Protein AF-A0A9D1E605-F1 (afdb_monomer)

Structure (mmCIF, N/CA/C/O backbone):
data_AF-A0A9D1E605-F1
#
_entry.id   AF-A0A9D1E605-F1
#
loop_
_atom_site.group_PDB
_atom_site.id
_atom_site.type_symbol
_atom_site.label_atom_id
_atom_site.label_alt_id
_atom_site.label_comp_id
_atom_site.label_asym_id
_atom_site.label_entity_id
_atom_site.label_seq_id
_atom_site.pdbx_PDB_ins_code
_atom_site.Cartn_x
_atom_site.Cartn_y
_atom_site.Cartn_z
_atom_site.occupancy
_atom_site.B_iso_or_equiv
_atom_site.auth_seq_id
_atom_site.auth_comp_id
_atom_site.auth_asym_id
_atom_site.auth_atom_id
_atom_site.pdbx_PDB_model_num
ATOM 1 N N . MET A 1 1 ? -16.817 10.705 -12.982 1.00 41.97 1 MET A N 1
ATOM 2 C CA . MET A 1 1 ? -16.637 11.458 -14.249 1.00 41.97 1 MET A CA 1
ATOM 3 C C . MET A 1 1 ? -15.348 12.288 -14.365 1.00 41.97 1 MET A C 1
ATOM 5 O O . MET A 1 1 ? -14.507 11.923 -15.176 1.00 41.97 1 MET A O 1
ATOM 9 N N . LYS A 1 2 ? -15.114 13.381 -13.608 1.00 39.97 2 LYS A N 1
ATOM 10 C CA . LYS A 1 2 ? -13.912 14.242 -13.820 1.00 39.97 2 LYS A CA 1
ATOM 11 C C . LYS A 1 2 ? -12.572 13.536 -13.511 1.00 39.97 2 LYS A C 1
ATOM 13 O O . LYS A 1 2 ? -11.558 13.843 -14.136 1.00 39.97 2 LYS A O 1
ATOM 18 N N . ASN A 1 3 ? -12.578 12.564 -12.595 1.00 47.81 3 ASN A N 1
ATOM 19 C CA . ASN A 1 3 ? -11.393 11.784 -12.207 1.00 47.81 3 ASN A CA 1
ATOM 20 C C . ASN A 1 3 ? -11.127 10.561 -13.101 1.00 47.81 3 ASN A C 1
ATOM 22 O O . ASN A 1 3 ? -9.965 10.252 -13.354 1.00 47.81 3 ASN A O 1
ATOM 26 N N . GLU A 1 4 ? -12.160 9.933 -13.670 1.00 48.16 4 GLU A N 1
ATOM 27 C CA . GLU A 1 4 ? -11.994 8.849 -14.657 1.00 48.16 4 GLU A CA 1
ATOM 28 C C . GLU A 1 4 ? -11.287 9.353 -15.918 1.00 48.16 4 GLU A C 1
ATOM 30 O O . GLU A 1 4 ? -10.410 8.682 -16.458 1.00 48.16 4 GLU A O 1
ATOM 35 N N . TYR A 1 5 ? -11.585 10.589 -16.334 1.00 51.91 5 TYR A N 1
ATOM 36 C CA . TYR A 1 5 ? -10.918 11.226 -17.469 1.00 51.91 5 TYR A CA 1
ATOM 37 C C . TYR A 1 5 ? -9.420 11.474 -17.207 1.00 51.91 5 TYR A C 1
ATOM 39 O O . TYR A 1 5 ? -8.577 11.228 -18.072 1.00 51.91 5 TYR A O 1
ATOM 47 N N . LYS A 1 6 ? -9.064 11.901 -15.986 1.00 53.28 6 LYS A N 1
ATOM 48 C CA . LYS A 1 6 ? -7.664 12.106 -15.570 1.00 53.28 6 LYS A CA 1
ATOM 49 C C . LYS A 1 6 ? -6.896 10.789 -15.455 1.00 53.28 6 LYS A C 1
ATOM 51 O O . LYS A 1 6 ? -5.734 10.726 -15.852 1.00 53.28 6 LYS A O 1
ATOM 56 N N . PHE A 1 7 ? -7.540 9.735 -14.955 1.00 56.09 7 PHE A N 1
ATOM 57 C CA . PHE A 1 7 ? -6.946 8.400 -14.882 1.00 56.09 7 PHE A CA 1
ATOM 58 C C . PHE A 1 7 ? -6.755 7.788 -16.279 1.00 56.09 7 PHE A C 1
ATOM 60 O O . PHE A 1 7 ? -5.704 7.222 -16.573 1.00 56.09 7 PHE A O 1
ATOM 67 N N . GLY A 1 8 ? -7.711 7.997 -17.191 1.00 58.16 8 GLY A N 1
ATOM 68 C CA . GLY A 1 8 ? -7.584 7.610 -18.597 1.00 58.16 8 GLY A CA 1
ATOM 69 C C . GLY A 1 8 ? -6.425 8.313 -19.317 1.00 58.16 8 GLY A C 1
ATOM 70 O O . GLY A 1 8 ? -5.689 7.675 -20.073 1.00 58.16 8 GLY A O 1
ATOM 71 N N . GLN A 1 9 ? -6.201 9.605 -19.046 1.00 60.59 9 GLN A N 1
ATOM 72 C CA . GLN A 1 9 ? -5.017 10.321 -19.539 1.00 60.59 9 GLN A CA 1
ATOM 73 C C . GLN A 1 9 ? -3.713 9.787 -18.939 1.00 60.59 9 GLN A C 1
ATOM 75 O O . GLN A 1 9 ? -2.744 9.618 -19.677 1.00 60.59 9 GLN A O 1
ATOM 80 N N . PHE A 1 10 ? -3.688 9.471 -17.640 1.00 62.84 10 PHE A N 1
ATOM 81 C CA . PHE A 1 10 ? -2.527 8.845 -17.004 1.00 62.84 10 PHE A CA 1
ATOM 82 C C . PHE A 1 10 ? -2.172 7.520 -17.681 1.00 62.84 10 PHE A C 1
ATOM 84 O O . PHE A 1 10 ? -1.031 7.348 -18.092 1.00 62.84 10 PHE A O 1
ATOM 91 N N . ILE A 1 11 ? -3.146 6.633 -17.913 1.00 63.53 11 ILE A N 1
ATOM 92 C CA . ILE A 1 11 ? -2.909 5.356 -18.605 1.00 63.53 11 ILE A CA 1
ATOM 93 C C . ILE A 1 11 ? -2.332 5.581 -20.008 1.00 63.53 11 ILE A C 1
ATOM 95 O O . ILE A 1 11 ? -1.405 4.874 -20.403 1.00 63.53 11 ILE A O 1
ATOM 99 N N . LYS A 1 12 ? -2.835 6.569 -20.762 1.00 67.44 12 LYS A N 1
ATOM 100 C CA . LYS A 1 12 ? -2.297 6.902 -22.092 1.00 67.44 12 LYS A CA 1
ATOM 101 C C . LYS A 1 12 ? -0.848 7.388 -22.024 1.00 67.44 12 LYS A C 1
ATOM 103 O O . LYS A 1 12 ? -0.026 6.910 -22.800 1.00 67.44 12 LYS A O 1
ATOM 108 N N . ILE A 1 13 ? -0.525 8.286 -21.093 1.00 65.94 13 ILE A N 1
ATOM 109 C CA . ILE A 1 13 ? 0.836 8.818 -20.916 1.00 65.94 13 ILE A CA 1
ATOM 110 C C . ILE A 1 13 ? 1.782 7.719 -20.426 1.00 65.94 13 ILE A C 1
ATOM 112 O O . ILE A 1 13 ? 2.865 7.562 -20.977 1.00 65.94 13 ILE A O 1
ATOM 116 N N . SER A 1 14 ? 1.370 6.910 -19.449 1.00 64.00 14 SER A N 1
ATOM 117 C CA . SER A 1 14 ? 2.157 5.777 -18.957 1.00 64.00 14 SER A CA 1
ATOM 118 C C . SER A 1 14 ? 2.429 4.759 -20.058 1.00 64.00 14 SER A C 1
ATOM 120 O O . SER A 1 14 ? 3.559 4.303 -20.174 1.00 64.00 14 SER A O 1
ATOM 122 N N . ARG A 1 15 ? 1.439 4.441 -20.905 1.00 66.94 15 ARG A N 1
ATOM 123 C CA . ARG A 1 15 ? 1.634 3.564 -22.072 1.00 66.94 15 ARG A CA 1
ATOM 124 C C . ARG A 1 15 ? 2.584 4.174 -23.097 1.00 66.94 15 ARG A C 1
ATOM 126 O O . ARG A 1 15 ? 3.438 3.459 -23.602 1.00 66.94 15 ARG A O 1
ATOM 133 N N . ALA A 1 16 ? 2.459 5.470 -23.381 1.00 65.50 16 ALA A N 1
ATOM 134 C CA . ALA A 1 16 ? 3.353 6.166 -24.301 1.00 65.50 16 ALA A CA 1
ATOM 135 C C . ALA A 1 16 ? 4.800 6.162 -23.787 1.00 65.50 16 ALA A C 1
ATOM 137 O O . ALA A 1 16 ? 5.699 5.804 -24.533 1.00 65.50 16 ALA A O 1
ATOM 138 N N . VAL A 1 17 ? 5.022 6.464 -22.504 1.00 65.88 17 VAL A N 1
ATOM 139 C CA . VAL A 1 17 ? 6.357 6.406 -21.888 1.00 65.88 17 VAL A CA 1
ATOM 140 C C . VAL A 1 17 ? 6.910 4.984 -21.900 1.00 65.88 17 VAL A C 1
ATOM 142 O O . VAL A 1 17 ? 8.073 4.802 -22.245 1.00 65.88 17 VAL A O 1
ATOM 145 N N . LEU A 1 18 ? 6.086 3.979 -21.582 1.00 66.12 18 LEU A N 1
ATOM 146 C CA . LEU A 1 18 ? 6.509 2.581 -21.631 1.00 66.12 18 LEU A CA 1
ATOM 147 C C . LEU A 1 18 ? 6.963 2.193 -23.040 1.00 66.12 18 LEU A C 1
ATOM 149 O O . LEU A 1 18 ? 8.024 1.610 -23.202 1.00 66.12 18 LEU A O 1
ATOM 153 N N . LEU A 1 19 ? 6.177 2.563 -24.055 1.00 67.06 19 LEU A N 1
ATOM 154 C CA . LEU A 1 19 ? 6.496 2.306 -25.456 1.00 67.06 19 LEU A CA 1
ATOM 155 C C . LEU A 1 19 ? 7.800 2.993 -25.867 1.00 67.06 19 LEU A C 1
ATOM 157 O O . LEU A 1 19 ? 8.637 2.352 -26.491 1.00 67.06 19 LEU A O 1
ATOM 161 N N . THR A 1 20 ? 8.006 4.259 -25.500 1.00 67.81 20 THR A N 1
ATOM 162 C CA . THR A 1 20 ? 9.234 4.988 -25.849 1.00 67.81 20 THR A CA 1
ATOM 163 C C . THR A 1 20 ?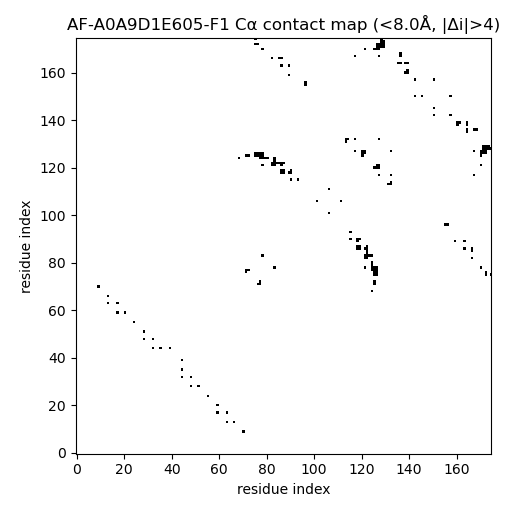 10.471 4.372 -25.196 1.00 67.81 20 THR A C 1
ATOM 165 O O . THR A 1 20 ? 11.492 4.233 -25.863 1.00 67.81 20 THR A O 1
ATOM 168 N N . VAL A 1 21 ? 10.377 3.962 -23.926 1.00 64.75 21 VAL A N 1
ATOM 169 C CA . VAL A 1 21 ? 11.467 3.264 -23.223 1.00 64.75 21 VAL A CA 1
ATOM 170 C C . VAL A 1 21 ? 11.747 1.921 -23.910 1.00 64.75 21 VAL A C 1
ATOM 172 O O . VAL A 1 21 ? 12.865 1.708 -24.364 1.00 64.75 21 VAL A O 1
ATOM 175 N N . CYS A 1 22 ? 10.717 1.102 -24.169 1.00 65.38 22 CYS A N 1
ATOM 176 C CA . CYS A 1 22 ? 10.855 -0.150 -24.927 1.00 65.38 22 CYS A CA 1
ATOM 177 C C . CYS A 1 22 ? 11.585 0.033 -26.271 1.00 65.38 22 CYS A C 1
ATOM 179 O O . CYS A 1 22 ? 12.411 -0.799 -26.635 1.00 65.38 22 CYS A O 1
ATOM 181 N N . TRP A 1 23 ? 11.294 1.102 -27.021 1.00 65.62 23 TRP A N 1
ATOM 182 C CA . TRP A 1 23 ? 11.935 1.358 -28.316 1.00 65.62 23 TRP A CA 1
ATOM 183 C C . TRP A 1 23 ? 13.414 1.738 -28.196 1.00 65.62 23 TRP A C 1
ATOM 185 O O . TRP A 1 23 ? 14.223 1.242 -28.978 1.00 65.62 23 TRP A O 1
ATOM 195 N N . ILE A 1 24 ? 13.779 2.577 -27.223 1.00 66.88 24 ILE A N 1
ATOM 196 C CA . ILE A 1 24 ? 15.181 2.955 -26.973 1.00 66.88 24 ILE A CA 1
ATOM 197 C C . ILE A 1 24 ? 16.012 1.714 -26.618 1.00 66.88 24 ILE A C 1
ATOM 199 O O . ILE A 1 24 ? 17.137 1.561 -27.093 1.00 66.88 24 ILE A O 1
ATOM 203 N N . ASP A 1 25 ? 15.431 0.786 -25.863 1.00 63.47 25 ASP A N 1
ATOM 204 C CA . ASP A 1 25 ? 16.113 -0.424 -25.411 1.00 63.47 25 ASP A CA 1
ATOM 205 C C . ASP A 1 25 ? 16.223 -1.503 -26.496 1.00 63.47 25 ASP A C 1
ATOM 207 O O . ASP A 1 25 ? 17.266 -2.146 -26.619 1.00 63.47 25 ASP A O 1
ATOM 211 N N . VAL A 1 26 ? 15.210 -1.656 -27.359 1.00 68.06 26 VAL A N 1
ATOM 212 C CA . VAL A 1 26 ? 15.323 -2.488 -28.573 1.00 68.06 26 VAL A CA 1
ATOM 213 C C . VAL A 1 26 ? 16.469 -1.990 -29.452 1.00 68.06 26 VAL A C 1
ATOM 215 O O . VAL A 1 26 ? 17.256 -2.795 -29.949 1.00 68.06 26 VAL A O 1
ATOM 218 N N . ILE A 1 27 ? 16.606 -0.669 -29.600 1.00 71.06 27 ILE A N 1
ATOM 219 C CA . ILE A 1 27 ? 17.714 -0.060 -30.342 1.00 71.06 27 ILE A CA 1
ATOM 220 C C . ILE A 1 27 ? 19.048 -0.344 -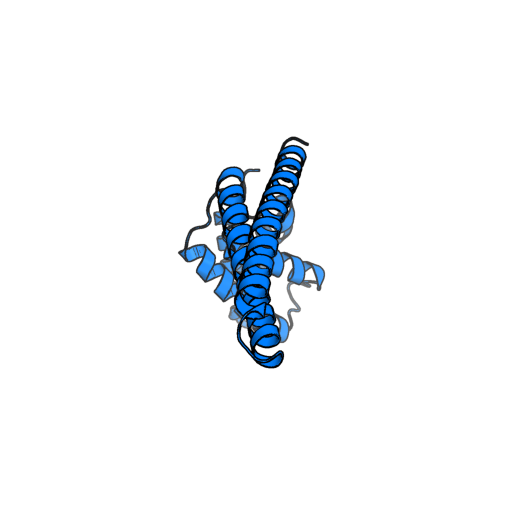29.637 1.00 71.06 27 ILE A C 1
ATOM 222 O O . ILE A 1 27 ? 20.001 -0.746 -30.299 1.00 71.06 27 ILE A O 1
ATOM 226 N N . ALA A 1 28 ? 19.125 -0.218 -28.309 1.00 67.81 28 ALA A N 1
ATOM 227 C CA . ALA A 1 28 ? 20.346 -0.485 -27.546 1.00 67.81 28 ALA A CA 1
ATOM 228 C C . ALA A 1 28 ? 20.800 -1.955 -27.630 1.00 67.81 28 ALA A C 1
ATOM 230 O O . ALA A 1 28 ? 21.977 -2.223 -27.878 1.00 67.81 28 ALA A O 1
ATOM 231 N N . VAL A 1 29 ? 19.877 -2.915 -27.492 1.00 70.88 29 VAL A N 1
ATOM 232 C CA . VAL A 1 29 ? 20.161 -4.352 -27.654 1.00 70.88 29 VAL A CA 1
ATOM 233 C C . VAL A 1 29 ? 20.558 -4.665 -29.095 1.00 70.88 29 VAL A C 1
ATOM 235 O O . VAL A 1 29 ? 21.484 -5.447 -29.316 1.00 70.88 29 VAL A O 1
ATOM 238 N N . TRP A 1 30 ? 19.911 -4.040 -30.082 1.00 70.00 30 TRP A N 1
ATOM 239 C CA . TRP A 1 30 ? 20.260 -4.208 -31.492 1.00 70.00 30 TRP A CA 1
ATOM 240 C C . TRP A 1 30 ? 21.671 -3.692 -31.794 1.00 70.00 30 TRP A C 1
ATOM 242 O O . TRP A 1 30 ? 22.457 -4.412 -32.408 1.00 70.00 30 TRP A O 1
ATOM 252 N N . VAL A 1 31 ? 22.031 -2.507 -31.289 1.00 68.44 31 VAL A N 1
ATOM 253 C CA . VAL A 1 31 ? 23.384 -1.939 -31.392 1.00 68.44 31 VAL A CA 1
ATOM 254 C C . VAL A 1 31 ? 24.408 -2.844 -30.706 1.00 68.44 31 VAL A C 1
ATOM 256 O O . VAL A 1 31 ? 25.415 -3.183 -31.320 1.00 68.44 31 VAL A O 1
ATOM 259 N N . LEU A 1 32 ? 24.143 -3.309 -29.481 1.00 65.75 32 LEU A N 1
ATOM 260 C CA . LEU A 1 32 ? 25.035 -4.231 -28.765 1.00 65.75 32 LEU A CA 1
ATOM 261 C C . LEU A 1 32 ? 25.234 -5.546 -29.524 1.00 65.75 32 LEU A C 1
ATOM 263 O O . LEU A 1 32 ? 26.364 -6.002 -29.671 1.00 65.75 32 LEU A O 1
ATOM 267 N N . THR A 1 33 ? 24.157 -6.127 -30.053 1.00 67.06 33 THR A N 1
ATOM 268 C CA . THR A 1 33 ? 24.206 -7.366 -30.843 1.00 67.06 33 THR A CA 1
ATOM 269 C C . THR A 1 33 ? 24.980 -7.161 -32.142 1.00 67.06 33 THR A C 1
ATOM 271 O O . THR A 1 33 ? 25.764 -8.025 -32.526 1.00 67.06 33 THR A O 1
ATOM 274 N N . PHE A 1 34 ? 24.791 -6.019 -32.811 1.00 66.25 34 PHE A N 1
ATOM 275 C CA . PHE A 1 34 ? 25.495 -5.666 -34.043 1.00 66.25 34 PHE A CA 1
ATOM 276 C C . PHE A 1 34 ? 26.998 -5.464 -33.803 1.00 66.25 34 PHE A C 1
ATOM 278 O O . PHE A 1 34 ? 27.808 -6.012 -34.546 1.00 66.25 34 PHE A O 1
ATOM 285 N N . VAL A 1 35 ? 27.369 -4.758 -32.730 1.00 63.50 35 VAL A N 1
ATOM 286 C CA . VAL A 1 35 ? 28.766 -4.521 -32.332 1.00 63.50 35 VAL A CA 1
ATOM 287 C C . VAL A 1 35 ? 29.457 -5.832 -31.928 1.00 63.50 35 VAL A C 1
ATOM 289 O O . VAL A 1 35 ? 30.546 -6.130 -32.422 1.00 63.50 35 VAL A O 1
ATOM 292 N N . TYR A 1 36 ? 28.807 -6.674 -31.113 1.00 62.12 36 TYR A N 1
ATOM 293 C CA . TYR A 1 36 ? 29.362 -7.964 -30.665 1.00 62.12 36 TYR A CA 1
ATOM 294 C C . TYR A 1 36 ? 29.391 -9.053 -31.741 1.00 62.12 36 TYR A C 1
ATOM 296 O O . TYR A 1 36 ? 30.137 -10.024 -31.604 1.00 62.12 36 TYR A O 1
ATOM 304 N N . ARG A 1 37 ? 28.622 -8.904 -32.829 1.00 59.69 37 ARG A N 1
ATOM 305 C CA . ARG A 1 37 ? 28.671 -9.824 -33.976 1.00 59.69 37 ARG A CA 1
ATOM 306 C C . ARG A 1 37 ? 30.042 -9.844 -34.658 1.00 59.69 37 ARG A C 1
ATOM 308 O O . ARG A 1 37 ? 30.303 -10.785 -35.401 1.00 59.69 37 ARG A O 1
ATOM 315 N N . SER A 1 38 ? 30.872 -8.822 -34.428 1.00 60.47 38 SER A N 1
ATOM 316 C CA . SER A 1 38 ? 32.169 -8.678 -35.085 1.00 60.47 38 SER A CA 1
ATOM 317 C C . SER A 1 38 ? 33.312 -9.472 -34.446 1.00 60.47 38 SER A C 1
ATOM 319 O O . SER A 1 38 ? 34.287 -9.682 -35.157 1.00 60.47 38 SER A O 1
ATOM 321 N N . ASP A 1 39 ? 33.205 -9.964 -33.192 1.00 61.41 39 ASP A N 1
ATOM 322 C CA . ASP A 1 39 ? 34.417 -10.493 -32.528 1.00 61.41 39 ASP A CA 1
ATOM 323 C C . ASP A 1 39 ? 34.315 -11.698 -31.554 1.00 61.41 39 ASP A C 1
ATOM 325 O O . ASP A 1 39 ? 35.348 -12.313 -31.321 1.00 61.41 39 ASP A O 1
ATOM 329 N N . GLN A 1 40 ? 33.169 -12.150 -30.995 1.00 56.44 40 GLN A N 1
ATOM 330 C CA . GLN A 1 40 ? 33.199 -13.334 -30.085 1.00 56.44 40 GLN A CA 1
ATOM 331 C C . GLN A 1 40 ? 31.934 -14.219 -29.950 1.00 56.44 40 GLN A C 1
ATOM 333 O O . GLN A 1 40 ? 30.806 -13.828 -30.235 1.00 56.44 40 GLN A O 1
ATOM 338 N N . SER A 1 41 ? 32.203 -15.449 -29.466 1.00 62.97 41 SER A N 1
ATOM 339 C CA . SER A 1 41 ? 31.351 -16.559 -28.985 1.00 62.97 41 SER A CA 1
ATOM 340 C C . SER A 1 41 ? 29.858 -16.273 -28.732 1.00 62.97 41 SER A C 1
ATOM 342 O O . SER A 1 41 ? 29.479 -15.437 -27.910 1.00 62.97 41 SER A O 1
ATOM 344 N N . LYS A 1 42 ? 29.000 -17.107 -29.343 1.00 66.94 42 LYS A N 1
ATOM 345 C CA . LYS A 1 42 ? 27.526 -17.091 -29.229 1.00 66.94 42 LYS A CA 1
ATOM 346 C C . LYS A 1 42 ? 27.011 -17.089 -27.778 1.00 66.94 42 LYS A C 1
ATOM 348 O O . LYS A 1 42 ? 25.948 -16.536 -27.519 1.00 66.94 42 LYS A O 1
ATOM 353 N N . THR A 1 43 ? 27.752 -17.667 -26.832 1.00 65.94 43 THR A N 1
ATOM 354 C CA . THR A 1 43 ? 27.347 -17.754 -25.418 1.00 65.94 43 THR A CA 1
ATOM 355 C C . THR A 1 43 ? 27.422 -16.401 -24.706 1.00 65.94 43 THR A C 1
ATOM 357 O O . THR A 1 43 ? 26.528 -16.066 -23.934 1.00 65.94 43 THR A O 1
ATOM 360 N N . VAL A 1 44 ? 28.443 -15.588 -25.004 1.00 66.19 44 VAL A N 1
ATOM 361 C CA . VAL A 1 44 ? 28.614 -14.248 -24.408 1.00 66.19 44 VAL A CA 1
ATOM 362 C C . VAL A 1 44 ? 27.509 -13.305 -24.885 1.00 66.19 44 VAL A C 1
ATOM 364 O O . VAL A 1 44 ? 26.964 -12.534 -24.098 1.00 66.19 44 VAL A O 1
ATOM 367 N N . MET A 1 45 ? 27.117 -13.434 -26.155 1.00 68.62 45 MET A N 1
ATOM 368 C CA . MET A 1 45 ? 26.010 -12.685 -26.750 1.00 68.62 45 MET A CA 1
ATOM 369 C C . MET A 1 45 ? 24.659 -13.019 -26.098 1.00 68.62 45 MET A C 1
ATOM 371 O O . MET A 1 45 ? 23.876 -12.120 -25.819 1.00 68.62 45 MET A O 1
ATOM 375 N N . ILE A 1 46 ? 24.377 -14.294 -25.811 1.00 70.06 46 ILE A N 1
ATOM 376 C CA . ILE A 1 46 ? 23.112 -14.686 -25.164 1.00 70.06 46 ILE A CA 1
ATOM 377 C C . ILE A 1 46 ? 23.047 -14.148 -23.728 1.00 70.06 46 ILE A C 1
ATOM 379 O O . ILE A 1 46 ? 22.034 -13.576 -23.327 1.00 70.06 46 ILE A O 1
ATOM 383 N N . VAL A 1 47 ? 24.134 -14.285 -22.963 1.00 70.38 47 VAL A N 1
ATOM 384 C CA . VAL A 1 47 ? 24.186 -13.811 -21.572 1.00 70.38 47 VAL A CA 1
ATOM 385 C C . VAL A 1 47 ? 24.047 -12.288 -21.498 1.00 70.38 47 VAL A C 1
ATOM 387 O O . VAL A 1 47 ? 23.297 -11.795 -20.656 1.00 70.38 47 VAL A O 1
ATOM 390 N N . SER A 1 48 ? 24.698 -11.534 -22.391 1.00 68.81 48 SER A N 1
ATOM 391 C CA . SER A 1 48 ? 24.588 -10.069 -22.399 1.00 68.81 48 SER A CA 1
ATOM 392 C C . SER A 1 48 ? 23.174 -9.591 -22.741 1.00 68.81 48 SER A C 1
ATOM 394 O O . SER A 1 48 ? 22.669 -8.678 -22.087 1.00 68.81 48 SER A O 1
ATOM 396 N N . VAL A 1 49 ? 22.494 -10.252 -23.685 1.00 70.62 49 VAL A N 1
ATOM 397 C CA . VAL A 1 49 ? 21.089 -9.969 -24.015 1.00 70.62 49 VAL A CA 1
ATOM 398 C C . VAL A 1 49 ? 20.180 -10.245 -22.814 1.00 70.62 49 VAL A C 1
ATOM 400 O O . VAL A 1 49 ? 19.350 -9.404 -22.474 1.00 70.62 49 VAL A O 1
ATOM 403 N N . CYS A 1 50 ? 20.352 -11.375 -22.119 1.00 68.69 50 CYS A N 1
ATOM 404 C CA . CYS A 1 50 ? 19.552 -11.702 -20.933 1.00 68.69 50 CYS A CA 1
ATOM 405 C C . CYS A 1 50 ? 19.753 -10.701 -19.786 1.00 68.69 50 CYS A C 1
ATOM 407 O O . CYS A 1 50 ? 18.776 -10.269 -19.173 1.00 68.69 50 CYS A O 1
ATOM 409 N N . VAL A 1 51 ? 20.998 -10.300 -19.508 1.00 74.88 51 VAL A N 1
ATOM 410 C CA . VAL A 1 51 ? 21.297 -9.285 -18.484 1.00 74.88 51 VAL A CA 1
ATOM 411 C C . VAL A 1 51 ? 20.714 -7.928 -18.883 1.00 74.88 51 VAL A C 1
ATOM 413 O O . VAL A 1 51 ? 20.096 -7.267 -18.049 1.00 74.88 51 VAL A O 1
ATOM 416 N N . GLY A 1 52 ? 20.826 -7.543 -20.158 1.00 71.31 52 GLY A N 1
ATOM 417 C CA . GLY A 1 52 ? 20.220 -6.322 -20.691 1.00 71.31 52 GLY A CA 1
ATOM 418 C C . GLY A 1 52 ? 18.702 -6.288 -20.499 1.00 71.31 52 GLY A C 1
ATOM 419 O O . GLY A 1 52 ? 18.170 -5.304 -19.990 1.00 71.31 52 GLY A O 1
ATOM 420 N N . LEU A 1 53 ? 18.008 -7.390 -20.803 1.00 70.62 53 LEU A N 1
ATOM 421 C CA . LEU A 1 53 ? 16.559 -7.519 -20.594 1.00 70.62 53 LEU A CA 1
ATOM 422 C C . LEU A 1 53 ? 16.157 -7.447 -19.112 1.00 70.62 53 LEU A C 1
ATOM 424 O O . LEU A 1 53 ? 15.094 -6.917 -18.781 1.00 70.62 53 LEU A O 1
ATOM 428 N N . LEU A 1 54 ? 16.993 -7.959 -18.208 1.00 71.12 54 LEU A N 1
ATOM 429 C CA . LEU A 1 54 ? 16.707 -7.944 -16.775 1.00 71.12 54 LEU A CA 1
ATOM 430 C C . LEU A 1 54 ? 16.887 -6.541 -16.176 1.00 71.12 54 LEU A C 1
ATOM 432 O O . LEU A 1 54 ? 16.013 -6.058 -15.455 1.00 71.12 54 LEU A O 1
ATOM 436 N N . VAL A 1 55 ? 17.969 -5.844 -16.540 1.00 75.44 55 VAL A N 1
ATOM 437 C CA . VAL A 1 55 ? 18.181 -4.430 -16.177 1.00 75.44 55 VAL A CA 1
ATOM 438 C C . VAL A 1 55 ? 17.078 -3.541 -16.769 1.00 75.44 55 VAL A C 1
ATOM 440 O O . VAL A 1 55 ? 16.597 -2.621 -16.100 1.00 75.44 55 VAL A O 1
ATOM 443 N N . PHE A 1 56 ? 16.618 -3.854 -17.983 1.00 69.88 56 PHE A N 1
ATOM 444 C CA . PHE A 1 56 ? 15.493 -3.194 -18.646 1.00 69.88 56 PHE A CA 1
ATOM 445 C C . PHE A 1 56 ? 14.180 -3.327 -17.865 1.00 69.88 56 PHE A C 1
ATOM 447 O O . PHE A 1 56 ? 13.498 -2.327 -17.615 1.00 69.88 56 PHE A O 1
ATOM 454 N N . ALA A 1 57 ? 13.836 -4.546 -17.438 1.00 68.38 57 ALA A N 1
ATOM 455 C CA . ALA A 1 57 ? 12.624 -4.789 -16.665 1.00 68.38 57 ALA A CA 1
ATOM 456 C C . ALA A 1 57 ? 12.633 -3.990 -15.352 1.00 68.38 57 ALA A C 1
ATOM 458 O O . ALA A 1 57 ? 11.638 -3.352 -15.007 1.00 68.38 57 ALA A O 1
ATOM 459 N N . ILE A 1 58 ? 13.775 -3.956 -14.658 1.00 74.56 58 ILE A N 1
ATOM 460 C CA . ILE A 1 58 ? 13.929 -3.222 -13.396 1.00 74.56 58 ILE A CA 1
ATOM 461 C C . ILE A 1 58 ? 13.807 -1.708 -13.621 1.00 74.56 58 ILE A C 1
ATOM 463 O O . ILE A 1 58 ? 13.012 -1.051 -12.949 1.00 74.56 58 ILE A O 1
ATOM 467 N N . THR A 1 59 ? 14.534 -1.149 -14.594 1.00 75.69 59 THR A N 1
ATOM 468 C CA . THR A 1 59 ? 14.514 0.299 -14.876 1.00 75.69 59 THR A CA 1
ATOM 469 C C . THR A 1 59 ? 13.116 0.771 -15.283 1.00 75.69 59 THR A C 1
ATOM 471 O O . THR A 1 59 ? 12.626 1.780 -14.769 1.00 75.69 59 THR A O 1
ATOM 474 N N . SER A 1 60 ? 12.428 0.008 -16.138 1.00 69.75 60 SER A N 1
ATOM 475 C CA . SER A 1 60 ? 11.058 0.310 -16.569 1.00 69.75 60 SER A CA 1
ATOM 476 C C . SER A 1 60 ? 10.071 0.314 -15.398 1.00 69.75 60 SER A C 1
ATOM 478 O O . SER A 1 60 ? 9.225 1.209 -15.301 1.00 69.75 60 SER A O 1
ATOM 480 N N . LEU A 1 61 ? 10.203 -0.642 -14.471 1.00 72.31 61 LEU A N 1
ATOM 481 C CA . LEU A 1 61 ? 9.393 -0.689 -13.253 1.00 72.31 61 LEU A CA 1
ATOM 482 C C . LEU A 1 61 ? 9.639 0.538 -12.366 1.00 72.31 61 LEU A C 1
ATOM 484 O O . LEU A 1 61 ? 8.673 1.166 -11.934 1.00 72.31 61 LEU A O 1
ATOM 488 N N . CYS A 1 62 ? 10.897 0.941 -12.161 1.00 73.75 62 CYS A N 1
ATOM 489 C CA . CYS A 1 62 ? 11.233 2.125 -11.366 1.00 73.75 62 CYS A CA 1
ATOM 490 C C . CYS A 1 62 ? 10.677 3.425 -11.974 1.00 73.75 62 CYS A C 1
ATOM 492 O O . CYS A 1 62 ? 10.139 4.270 -11.253 1.00 73.75 62 CYS A O 1
ATOM 494 N N . VAL A 1 63 ? 10.766 3.594 -13.299 1.00 75.31 63 VAL A N 1
ATOM 495 C CA . VAL A 1 63 ? 10.225 4.775 -13.999 1.00 75.31 63 VAL A CA 1
ATOM 496 C C . VAL A 1 63 ? 8.702 4.830 -13.878 1.00 75.31 63 VAL A C 1
ATOM 498 O O . VAL A 1 63 ? 8.143 5.887 -13.567 1.00 75.31 63 VAL A O 1
ATOM 501 N N . LEU A 1 64 ? 8.020 3.697 -14.064 1.00 71.69 64 LEU A N 1
ATOM 502 C CA . LEU A 1 64 ? 6.576 3.599 -13.854 1.00 71.69 64 LEU A CA 1
ATOM 503 C C . LEU A 1 64 ? 6.179 3.965 -12.423 1.00 71.69 64 LEU A C 1
ATOM 505 O O . LEU A 1 64 ? 5.218 4.713 -12.225 1.00 71.69 64 LEU A O 1
ATOM 509 N N . GLU A 1 65 ? 6.920 3.472 -11.432 1.00 72.25 65 GLU A N 1
ATOM 510 C CA . GLU A 1 65 ? 6.682 3.784 -10.025 1.00 72.25 65 GLU A CA 1
ATOM 511 C C . GLU A 1 65 ? 6.853 5.280 -9.741 1.00 72.25 65 GLU A C 1
ATOM 513 O O . GLU A 1 65 ? 6.007 5.884 -9.078 1.00 72.25 65 GLU A O 1
ATOM 518 N N . ALA A 1 66 ? 7.885 5.911 -10.305 1.00 72.81 66 ALA A N 1
ATOM 519 C CA . ALA A 1 66 ? 8.129 7.343 -10.159 1.00 72.81 66 ALA A CA 1
ATOM 520 C C . ALA A 1 66 ? 7.015 8.196 -10.791 1.00 72.81 66 ALA A C 1
ATOM 522 O O . ALA A 1 66 ? 6.548 9.164 -10.184 1.00 72.81 66 ALA A O 1
ATOM 523 N N . ILE A 1 67 ? 6.555 7.833 -11.992 1.00 71.81 67 ILE A N 1
ATOM 524 C CA . ILE A 1 67 ? 5.468 8.536 -12.692 1.00 71.81 67 ILE A CA 1
ATOM 525 C C . ILE A 1 67 ? 4.149 8.378 -11.935 1.00 71.81 67 ILE A C 1
ATOM 527 O O . ILE A 1 67 ? 3.445 9.365 -11.703 1.00 71.81 67 ILE A O 1
ATOM 531 N N . ARG A 1 68 ? 3.837 7.154 -11.495 1.00 70.69 68 ARG A N 1
ATOM 532 C CA . ARG A 1 68 ? 2.680 6.868 -10.643 1.00 70.69 68 ARG A CA 1
ATOM 533 C C . ARG A 1 68 ? 2.735 7.693 -9.362 1.00 70.69 68 ARG A C 1
ATOM 535 O O . ARG A 1 68 ? 1.750 8.342 -9.030 1.00 70.69 68 ARG A O 1
ATOM 542 N N . SER A 1 69 ? 3.874 7.698 -8.673 1.00 67.50 69 SER A N 1
ATOM 543 C CA . SER A 1 69 ? 4.079 8.455 -7.436 1.00 67.50 69 SER A CA 1
ATOM 544 C C . SER A 1 69 ? 3.783 9.944 -7.641 1.00 67.50 69 SER A C 1
ATOM 546 O O . SER A 1 69 ? 2.922 10.494 -6.961 1.00 67.50 69 SER A O 1
ATOM 548 N N . ARG A 1 70 ? 4.364 10.571 -8.676 1.00 71.75 70 ARG A N 1
ATOM 549 C CA . ARG A 1 70 ? 4.100 11.986 -9.005 1.00 71.75 70 ARG A CA 1
ATOM 550 C C . ARG A 1 70 ? 2.634 12.269 -9.323 1.00 71.75 70 ARG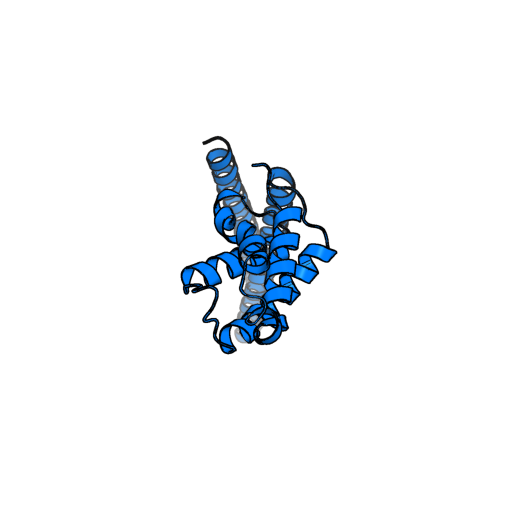 A C 1
ATOM 552 O O . ARG A 1 70 ? 2.111 13.309 -8.928 1.00 71.75 70 ARG A O 1
ATOM 559 N N . PHE A 1 71 ? 1.974 11.382 -10.067 1.00 67.31 71 PHE A N 1
ATOM 560 C CA . PHE A 1 71 ? 0.563 11.555 -10.402 1.00 67.31 71 PHE A CA 1
ATOM 561 C C . PHE A 1 71 ? -0.324 11.451 -9.163 1.00 67.31 71 PHE A C 1
ATOM 563 O O . PHE A 1 71 ? -1.253 12.247 -9.009 1.00 67.31 71 PHE A O 1
ATOM 570 N N . VAL A 1 72 ? -0.040 10.494 -8.279 1.00 63.72 72 VAL A N 1
ATOM 571 C CA . VAL A 1 72 ? -0.828 10.324 -7.061 1.00 63.72 72 VAL A CA 1
ATOM 572 C C . VAL A 1 72 ? -0.590 11.478 -6.094 1.00 63.72 72 VAL A C 1
ATOM 574 O O . VAL A 1 72 ? -1.562 12.066 -5.633 1.00 63.72 72 VAL A O 1
ATOM 577 N N . ASP A 1 73 ? 0.663 11.889 -5.892 1.00 67.94 73 ASP A N 1
ATOM 578 C CA . ASP A 1 73 ? 1.014 13.051 -5.070 1.00 67.94 73 ASP A CA 1
ATOM 579 C C . ASP A 1 73 ? 0.253 14.312 -5.513 1.00 67.94 73 ASP A C 1
ATOM 581 O O . ASP A 1 73 ? -0.223 15.082 -4.682 1.00 67.94 73 ASP A O 1
ATOM 585 N N . LYS A 1 74 ? 0.113 14.512 -6.832 1.00 68.31 74 LYS A N 1
ATOM 586 C CA . LYS A 1 74 ? -0.561 15.679 -7.412 1.00 68.31 74 LYS A CA 1
ATOM 587 C C . LYS A 1 74 ? -2.086 15.643 -7.273 1.00 68.31 74 LYS A C 1
ATOM 589 O O . LYS A 1 74 ? -2.693 16.704 -7.192 1.00 68.31 74 LYS A O 1
ATOM 594 N N . ASN A 1 75 ? -2.708 14.464 -7.317 1.00 63.00 75 ASN A N 1
ATOM 595 C CA . ASN A 1 75 ? -4.173 14.347 -7.362 1.00 63.00 75 ASN A CA 1
ATOM 596 C C . ASN A 1 75 ? -4.813 13.943 -6.029 1.00 63.00 75 ASN A C 1
ATOM 598 O O . ASN A 1 75 ? -5.966 14.288 -5.809 1.00 63.00 75 ASN A O 1
ATOM 602 N N . TYR A 1 76 ? -4.089 13.230 -5.166 1.00 62.38 76 TYR A N 1
ATOM 603 C CA . TYR A 1 76 ? -4.614 12.664 -3.918 1.00 62.38 76 TYR A CA 1
ATOM 604 C C . TYR A 1 76 ? -3.839 13.140 -2.679 1.00 62.38 76 TYR A C 1
ATOM 606 O O . TYR A 1 76 ? -4.237 12.854 -1.555 1.00 62.38 76 TYR A O 1
ATOM 614 N N . GLY A 1 77 ? -2.745 13.887 -2.860 1.00 67.00 77 GLY A N 1
ATOM 615 C CA . GLY A 1 77 ? -1.895 14.366 -1.771 1.00 67.00 77 GLY A CA 1
ATOM 616 C C . GLY A 1 77 ? -0.868 13.333 -1.296 1.00 67.00 77 GLY A C 1
ATOM 617 O O . GLY A 1 77 ? -0.916 12.155 -1.649 1.00 67.00 77 GLY A O 1
ATOM 618 N N . LYS A 1 78 ? 0.100 13.802 -0.499 1.00 73.69 78 LYS A N 1
ATOM 619 C CA . LYS A 1 78 ? 1.189 12.984 0.051 1.00 73.69 78 LYS A CA 1
ATOM 620 C C . LYS A 1 78 ? 0.863 12.495 1.456 1.00 73.69 78 LYS A C 1
ATOM 622 O O . LYS A 1 78 ? 0.508 13.291 2.317 1.00 73.69 78 LYS A O 1
ATOM 627 N N . VAL A 1 79 ? 1.096 11.208 1.683 1.00 81.44 79 VAL A N 1
ATOM 628 C CA . VAL A 1 79 ? 1.177 10.604 3.021 1.00 81.44 79 VAL A CA 1
ATOM 629 C C . VAL A 1 79 ? 2.565 10.870 3.612 1.00 81.44 79 VAL A C 1
ATOM 631 O O . VAL A 1 79 ? 3.573 10.781 2.894 1.00 81.44 79 VAL A O 1
ATOM 634 N N . SER A 1 80 ? 2.628 11.175 4.909 1.00 84.69 80 SER A N 1
ATOM 635 C CA . SER A 1 80 ? 3.882 11.421 5.629 1.00 84.69 80 SER A CA 1
ATOM 636 C C . SER A 1 80 ? 4.787 10.172 5.645 1.00 84.69 80 SER A C 1
ATOM 638 O O . SER A 1 80 ? 4.343 9.036 5.461 1.00 84.69 80 SER A O 1
ATOM 640 N N . LYS A 1 81 ? 6.102 10.349 5.839 1.00 83.88 81 LYS A N 1
ATOM 641 C CA . LYS A 1 81 ? 7.025 9.198 5.930 1.00 83.88 81 LYS A CA 1
ATOM 642 C C . LYS A 1 81 ? 6.735 8.323 7.155 1.00 83.88 81 LYS A C 1
ATOM 644 O O . LYS A 1 81 ? 6.898 7.109 7.056 1.00 83.88 81 LYS A O 1
ATOM 649 N N . THR A 1 82 ? 6.306 8.933 8.259 1.00 88.50 82 THR A N 1
ATOM 650 C CA . THR A 1 82 ? 5.923 8.250 9.501 1.00 88.50 82 THR A CA 1
ATOM 651 C C . THR A 1 82 ? 4.701 7.369 9.275 1.00 88.50 82 THR A C 1
ATOM 653 O O . THR A 1 82 ? 4.749 6.176 9.556 1.00 88.50 82 THR A O 1
ATOM 656 N N . ASP A 1 83 ? 3.667 7.897 8.624 1.00 88.12 83 ASP A N 1
ATOM 657 C CA . ASP A 1 83 ? 2.421 7.172 8.358 1.00 88.12 83 ASP A CA 1
ATOM 658 C C . ASP A 1 83 ? 2.646 6.035 7.354 1.00 88.12 83 ASP A C 1
ATOM 660 O O . ASP A 1 83 ? 2.098 4.944 7.495 1.00 88.12 83 ASP A O 1
ATOM 664 N N . ARG A 1 84 ? 3.532 6.237 6.367 1.00 87.31 84 ARG A N 1
ATOM 665 C CA . ARG A 1 84 ? 3.971 5.164 5.457 1.00 87.31 84 ARG A CA 1
ATOM 666 C C . ARG A 1 84 ? 4.654 4.017 6.204 1.00 87.31 84 ARG A C 1
ATOM 668 O O . ARG A 1 84 ? 4.478 2.862 5.821 1.00 87.31 84 ARG A O 1
ATOM 675 N N . GLN A 1 85 ? 5.481 4.317 7.205 1.00 89.25 85 GLN A N 1
ATOM 676 C CA . GLN A 1 85 ? 6.157 3.298 8.014 1.00 89.25 85 GLN A CA 1
ATOM 677 C C . GLN A 1 85 ? 5.170 2.589 8.942 1.00 89.25 85 GLN A C 1
ATOM 679 O O . GLN A 1 85 ? 5.174 1.362 8.988 1.00 89.25 85 GLN A O 1
ATOM 684 N N . MET A 1 86 ? 4.273 3.339 9.581 1.00 90.75 86 MET A N 1
ATOM 685 C CA . MET A 1 86 ? 3.198 2.796 10.410 1.00 90.75 86 MET A CA 1
ATOM 686 C C . MET A 1 86 ? 2.283 1.865 9.603 1.00 90.75 86 MET A C 1
ATOM 688 O O . MET A 1 86 ? 1.999 0.755 10.037 1.00 90.75 86 MET A O 1
ATOM 692 N N . ALA A 1 87 ? 1.925 2.238 8.371 1.00 89.69 87 ALA A N 1
ATOM 693 C CA . ALA A 1 87 ? 1.153 1.382 7.472 1.00 89.69 87 ALA A CA 1
ATOM 694 C C . ALA A 1 87 ? 1.861 0.056 7.147 1.00 89.69 87 ALA A C 1
ATOM 696 O O . ALA A 1 87 ? 1.219 -0.987 7.042 1.00 89.69 87 ALA A O 1
ATOM 697 N N . LYS A 1 88 ? 3.191 0.079 6.977 1.00 89.88 88 LYS A N 1
ATOM 698 C CA . LYS A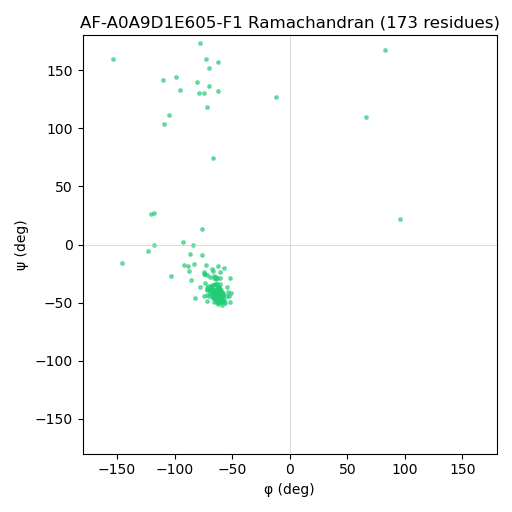 1 88 ? 3.991 -1.136 6.747 1.00 89.88 88 LYS A CA 1
ATOM 699 C C . LYS A 1 88 ? 4.061 -2.020 7.991 1.00 89.88 88 LYS A C 1
ATOM 701 O O . LYS A 1 88 ? 3.986 -3.234 7.842 1.00 89.88 88 LYS A O 1
ATOM 706 N N . ALA A 1 89 ? 4.183 -1.423 9.176 1.00 89.56 89 ALA A N 1
ATOM 707 C CA . ALA A 1 89 ? 4.1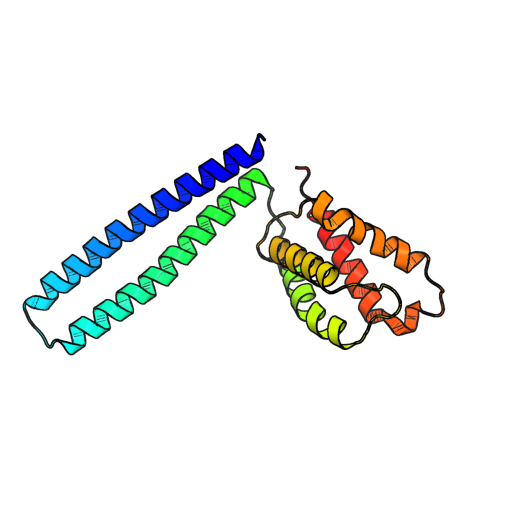54 -2.152 10.442 1.00 89.56 89 ALA A CA 1
ATOM 708 C C . ALA A 1 89 ? 2.794 -2.842 10.644 1.00 89.56 89 ALA A C 1
ATOM 710 O O . ALA A 1 89 ? 2.744 -4.058 10.800 1.00 89.56 89 ALA A O 1
ATOM 711 N N . LEU A 1 90 ? 1.691 -2.107 10.467 1.00 89.00 90 LEU A N 1
ATOM 712 C CA . LEU A 1 90 ? 0.334 -2.659 10.557 1.00 89.00 90 LEU A CA 1
ATOM 713 C C . LEU A 1 90 ? 0.045 -3.727 9.485 1.00 89.00 90 LEU A C 1
ATOM 715 O O . LEU A 1 90 ? -0.754 -4.633 9.709 1.00 89.00 90 LEU A O 1
ATOM 719 N N . LEU A 1 91 ? 0.681 -3.662 8.311 1.00 89.06 91 LEU A N 1
ATOM 720 C CA . LEU A 1 91 ? 0.581 -4.732 7.307 1.00 89.06 91 LEU A CA 1
ATOM 721 C C . LEU A 1 91 ? 1.246 -6.031 7.753 1.00 89.06 91 LEU A C 1
ATOM 723 O O . LEU A 1 91 ? 0.778 -7.103 7.374 1.00 89.06 91 LEU A O 1
ATOM 727 N N . PHE A 1 92 ? 2.349 -5.928 8.489 1.00 86.31 92 PHE A N 1
ATOM 728 C CA . PHE A 1 92 ? 3.060 -7.082 9.021 1.00 86.31 92 PHE A CA 1
ATOM 729 C C . PHE A 1 92 ? 2.244 -7.720 10.154 1.00 86.31 92 PHE A C 1
ATOM 731 O O . PHE A 1 92 ? 1.926 -8.907 10.094 1.00 86.31 92 PHE A O 1
ATOM 738 N N . GLU A 1 93 ? 1.779 -6.896 11.094 1.00 83.25 93 GLU A N 1
ATOM 739 C CA . GLU A 1 93 ? 0.962 -7.318 12.240 1.00 83.25 93 GLU A CA 1
ATOM 740 C C . GLU A 1 93 ? -0.404 -7.895 11.843 1.00 83.25 93 GLU A C 1
ATOM 742 O O . GLU A 1 93 ? -0.927 -8.759 12.542 1.00 83.25 93 GLU A O 1
ATOM 747 N N . LEU A 1 94 ? -0.977 -7.484 10.700 1.00 81.00 94 LEU A N 1
ATOM 748 C CA . LEU A 1 94 ? -2.257 -8.018 10.213 1.00 81.00 94 LEU A CA 1
ATOM 749 C C . LEU A 1 94 ? -2.233 -9.549 10.097 1.00 81.00 94 LEU A C 1
ATOM 751 O O . LEU A 1 94 ? -3.241 -10.201 10.360 1.00 81.00 94 LEU A O 1
ATOM 755 N N . SER A 1 95 ? -1.091 -10.122 9.703 1.00 69.94 95 SER A N 1
ATOM 756 C CA . SER A 1 95 ? -0.949 -11.574 9.566 1.00 69.94 95 SER A CA 1
ATOM 757 C C . SER A 1 95 ? -0.976 -12.301 10.911 1.00 69.94 95 SER A C 1
ATOM 759 O O . SER A 1 95 ? -1.654 -13.319 11.027 1.00 69.94 95 SER A O 1
ATOM 761 N N . ASP A 1 96 ? -0.340 -11.732 11.934 1.00 68.81 96 ASP A N 1
ATOM 762 C CA . ASP A 1 96 ? -0.339 -12.278 13.294 1.00 68.81 96 ASP A CA 1
ATOM 763 C C . ASP A 1 96 ? -1.730 -12.178 13.929 1.00 68.81 96 ASP A C 1
ATOM 765 O O . ASP A 1 96 ? -2.210 -13.104 14.579 1.00 68.81 96 ASP A O 1
ATOM 769 N N . ILE A 1 97 ? -2.421 -11.066 13.682 1.00 69.56 97 ILE A N 1
ATOM 770 C CA . ILE A 1 97 ? -3.757 -10.796 14.216 1.00 69.56 97 ILE A CA 1
ATOM 771 C C . ILE A 1 97 ? -4.804 -11.715 13.580 1.00 69.56 97 ILE A C 1
ATOM 773 O O . ILE A 1 97 ? -5.692 -12.197 14.276 1.00 69.56 97 ILE A O 1
ATOM 777 N N . MET A 1 98 ? -4.677 -12.036 12.290 1.00 64.75 98 MET A N 1
ATOM 778 C CA . MET A 1 98 ? -5.555 -13.004 11.623 1.00 64.75 98 MET A CA 1
ATOM 779 C C . MET A 1 98 ? -5.447 -14.428 12.183 1.00 64.75 98 MET A C 1
ATOM 781 O O . MET A 1 98 ? -6.424 -15.171 12.134 1.00 64.75 98 MET A O 1
ATOM 785 N N . ILE A 1 99 ? -4.280 -14.820 12.700 1.00 56.53 99 ILE A N 1
ATOM 786 C CA . ILE A 1 99 ? -4.053 -16.159 13.265 1.00 56.53 99 ILE A CA 1
ATOM 787 C C . ILE A 1 99 ? -4.743 -16.306 14.630 1.00 56.53 99 ILE A C 1
ATOM 789 O O . ILE A 1 99 ? -5.110 -17.414 15.017 1.00 56.53 99 ILE A O 1
ATOM 793 N N . CYS A 1 100 ? -4.966 -15.203 15.349 1.00 55.06 100 CYS A N 1
ATOM 794 C CA . CYS A 1 100 ? -5.478 -15.235 16.718 1.00 55.06 100 CYS A CA 1
ATOM 795 C C . CYS A 1 100 ? -7.007 -15.334 16.866 1.00 55.06 100 CYS A C 1
ATOM 797 O O . CYS A 1 100 ? -7.449 -15.435 18.001 1.00 55.06 100 CYS A O 1
ATOM 799 N N . GLY A 1 101 ? -7.789 -15.385 15.778 1.00 50.91 101 GLY A N 1
ATOM 800 C CA . GLY A 1 101 ? -9.236 -15.665 15.813 1.00 50.91 101 GLY A CA 1
ATOM 801 C C . GLY A 1 101 ? -10.081 -14.582 16.504 1.00 50.91 101 GLY A C 1
ATOM 802 O O . GLY A 1 101 ? -10.051 -14.430 17.719 1.00 50.91 101 GLY A O 1
ATOM 803 N N . TYR A 1 102 ? -10.876 -13.836 15.731 1.00 60.72 102 TYR A N 1
ATOM 804 C CA . TYR A 1 102 ? -11.749 -12.777 16.258 1.00 60.72 102 TYR A CA 1
ATOM 805 C C . TYR A 1 102 ? -13.212 -13.196 16.299 1.00 60.72 102 TYR A C 1
ATOM 807 O O . TYR A 1 102 ? -13.861 -13.262 15.259 1.00 60.72 102 TYR A O 1
ATOM 815 N N . ASP A 1 103 ? -13.756 -13.371 17.502 1.00 53.69 103 ASP A N 1
ATOM 816 C CA . ASP A 1 103 ? -15.192 -13.616 17.693 1.00 53.69 103 ASP A CA 1
ATOM 817 C C . ASP A 1 103 ? -16.022 -12.320 17.807 1.00 53.69 103 ASP A C 1
ATOM 819 O O . ASP A 1 103 ? -17.222 -12.330 17.531 1.00 53.69 103 ASP A O 1
ATOM 823 N N . PHE A 1 104 ? -15.404 -11.190 18.185 1.00 50.19 104 PHE A N 1
ATOM 824 C CA . PHE A 1 104 ? -16.128 -9.958 18.544 1.00 50.19 104 PHE A CA 1
ATOM 825 C C . PHE A 1 104 ? -16.552 -9.106 17.335 1.00 50.19 104 PHE A C 1
ATOM 827 O O . PHE A 1 104 ? -17.698 -8.673 17.231 1.00 50.19 104 PHE A O 1
ATOM 834 N N . VAL A 1 105 ? -15.638 -8.891 16.387 1.00 60.19 105 VAL A N 1
ATOM 835 C CA . VAL A 1 105 ? -15.942 -8.279 15.090 1.00 60.19 105 VAL A CA 1
ATOM 836 C C . VAL A 1 105 ? -15.806 -9.402 14.081 1.00 60.19 105 VAL A C 1
ATOM 838 O O . VAL A 1 105 ? -14.687 -9.804 13.775 1.00 60.19 105 VAL A O 1
ATOM 841 N N . LYS A 1 106 ? -16.930 -9.948 13.606 1.00 63.59 106 LYS A N 1
ATOM 842 C CA . LYS A 1 106 ? -16.942 -10.952 12.532 1.00 63.59 106 LYS A CA 1
ATOM 843 C C . LYS A 1 106 ? -16.455 -10.304 11.233 1.00 63.59 106 LYS A C 1
ATOM 845 O O . LYS A 1 106 ? -17.262 -9.970 10.374 1.00 63.59 106 LYS A O 1
ATOM 850 N N . LEU A 1 107 ? -15.151 -10.063 11.138 1.00 69.69 107 LEU A N 1
ATOM 851 C CA . LEU A 1 107 ? -14.498 -9.612 9.923 1.00 69.69 107 LEU A CA 1
ATOM 852 C C . LEU A 1 107 ? -14.483 -10.795 8.967 1.00 69.69 107 LEU A C 1
ATOM 854 O O . LEU A 1 107 ? -13.904 -11.840 9.269 1.00 69.69 107 LEU A O 1
ATOM 858 N N . ASP A 1 108 ? -15.142 -10.639 7.829 1.00 72.38 108 ASP A N 1
ATOM 859 C CA . ASP A 1 108 ? -15.060 -11.629 6.769 1.00 72.38 108 ASP A CA 1
ATOM 860 C C . ASP A 1 108 ? -13.739 -11.483 5.981 1.00 72.38 108 ASP A C 1
ATOM 862 O O . ASP A 1 108 ? -12.941 -10.556 6.174 1.00 72.38 108 ASP A O 1
ATOM 866 N N . GLU A 1 109 ? -13.469 -12.411 5.062 1.00 77.06 109 GLU A N 1
ATOM 867 C CA . GLU A 1 109 ? -12.267 -12.338 4.220 1.00 77.06 109 GLU A CA 1
ATOM 868 C C . GLU A 1 109 ? -12.217 -11.065 3.354 1.00 77.06 109 GLU A C 1
ATOM 870 O O . GLU A 1 109 ? -11.130 -10.570 3.028 1.00 77.06 109 GLU A O 1
ATOM 875 N N . ASN A 1 110 ? -13.374 -10.512 2.971 1.00 78.62 110 ASN A N 1
ATOM 876 C CA . ASN A 1 110 ? -13.425 -9.269 2.208 1.00 78.62 110 ASN A CA 1
ATOM 877 C C . ASN A 1 110 ? -13.028 -8.074 3.077 1.00 78.62 110 ASN A C 1
ATOM 879 O O . ASN A 1 110 ? -12.358 -7.168 2.577 1.00 78.62 110 ASN A O 1
ATOM 883 N N . ASP A 1 111 ? -13.387 -8.081 4.356 1.00 78.88 111 ASP A N 1
ATOM 884 C CA . ASP A 1 111 ? -13.046 -7.037 5.311 1.00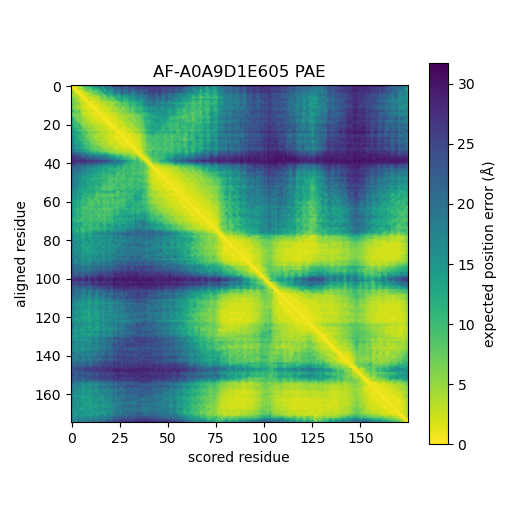 78.88 111 ASP A CA 1
ATOM 885 C C . ASP A 1 111 ? -11.541 -6.940 5.506 1.00 78.88 111 ASP A C 1
ATOM 887 O O . ASP A 1 111 ? -10.932 -5.879 5.333 1.00 78.88 111 ASP A O 1
ATOM 891 N N . VAL A 1 112 ? -10.922 -8.092 5.751 1.00 80.25 112 VAL A N 1
ATOM 892 C CA . VAL A 1 112 ? -9.470 -8.232 5.843 1.00 80.25 112 VAL A CA 1
ATOM 893 C C . VAL A 1 112 ? -8.796 -7.764 4.555 1.00 80.25 112 VAL A C 1
ATOM 895 O O . VAL A 1 112 ? -7.794 -7.045 4.601 1.00 80.25 112 VAL A O 1
ATOM 898 N N . ARG A 1 113 ? -9.340 -8.133 3.386 1.00 83.38 113 ARG A N 1
ATOM 899 C CA . ARG A 1 113 ? -8.799 -7.688 2.095 1.00 83.38 113 ARG A CA 1
ATOM 900 C C . ARG A 1 113 ? -8.832 -6.167 1.974 1.00 83.38 113 ARG A C 1
ATOM 902 O O . ARG A 1 113 ? -7.837 -5.582 1.553 1.00 83.38 113 ARG A O 1
ATOM 909 N N . ILE A 1 114 ? -9.931 -5.526 2.362 1.00 83.38 114 ILE A N 1
ATOM 910 C CA . ILE A 1 114 ? -10.070 -4.070 2.262 1.00 83.38 114 ILE A CA 1
ATOM 911 C C . ILE A 1 114 ? -9.113 -3.354 3.225 1.00 83.38 114 ILE A C 1
ATOM 913 O O . ILE A 1 114 ? -8.455 -2.403 2.806 1.00 83.38 114 ILE A O 1
ATOM 917 N N . ILE A 1 115 ? -8.963 -3.837 4.464 1.00 85.75 115 ILE A N 1
ATOM 918 C CA . ILE A 1 115 ? -7.980 -3.316 5.435 1.00 85.75 115 ILE A CA 1
ATOM 919 C C . ILE A 1 115 ? -6.550 -3.466 4.894 1.00 85.75 115 ILE A C 1
ATOM 921 O O . ILE A 1 115 ? -5.731 -2.548 4.947 1.00 85.75 115 ILE A O 1
ATOM 925 N N . LYS A 1 116 ? -6.235 -4.621 4.305 1.00 87.06 116 LYS A N 1
ATOM 926 C CA . LYS A 1 116 ? -4.926 -4.876 3.699 1.00 87.06 116 LYS A CA 1
ATOM 927 C C . LYS A 1 116 ? -4.652 -3.948 2.518 1.00 87.06 116 LYS A C 1
ATOM 929 O O . LYS A 1 116 ? -3.536 -3.445 2.364 1.00 87.06 116 LYS A O 1
ATOM 934 N N . ASP A 1 117 ? -5.645 -3.730 1.668 1.00 85.50 117 ASP A N 1
ATOM 935 C CA . ASP A 1 117 ? -5.500 -2.882 0.493 1.00 85.50 117 ASP A CA 1
ATOM 936 C C . ASP A 1 117 ? -5.408 -1.399 0.871 1.00 85.50 117 ASP A C 1
ATOM 938 O O . ASP A 1 117 ? -4.553 -0.699 0.320 1.00 85.50 117 ASP A O 1
ATOM 942 N N . SER A 1 118 ? -6.175 -0.927 1.859 1.00 86.81 118 SER A N 1
ATOM 943 C CA . SER A 1 118 ? -6.062 0.443 2.375 1.00 86.81 118 SER A CA 1
ATOM 944 C C . SER A 1 118 ? -4.673 0.701 2.966 1.00 86.81 118 SER A C 1
ATOM 946 O O . SER A 1 118 ? -4.011 1.668 2.583 1.00 86.81 118 SER A O 1
ATOM 948 N N . LEU A 1 119 ? -4.151 -0.211 3.789 1.00 89.88 119 LEU A N 1
ATOM 949 C CA . LEU A 1 119 ? -2.797 -0.098 4.329 1.00 89.88 119 LEU A CA 1
ATOM 950 C C . LEU A 1 119 ? -1.722 -0.135 3.235 1.00 89.88 119 LEU A C 1
ATOM 952 O O . LEU A 1 119 ? -0.755 0.621 3.294 1.00 89.88 119 LEU A O 1
ATOM 956 N N . ARG A 1 120 ? -1.878 -0.961 2.191 1.00 87.69 120 ARG A N 1
ATOM 957 C CA . ARG A 1 120 ? -0.957 -0.968 1.036 1.00 87.69 120 ARG A CA 1
ATOM 958 C C . ARG A 1 120 ? -0.971 0.353 0.280 1.00 87.69 120 ARG A C 1
ATOM 960 O O . ARG A 1 120 ? 0.078 0.786 -0.201 1.00 87.69 120 ARG A O 1
ATOM 967 N N . ILE A 1 121 ? -2.138 0.974 0.143 1.00 84.25 121 ILE A N 1
ATOM 968 C CA . ILE A 1 121 ? -2.296 2.289 -0.482 1.00 84.25 121 ILE A CA 1
ATOM 969 C C . ILE A 1 121 ? -1.528 3.337 0.343 1.00 84.25 121 ILE A C 1
ATOM 971 O O . ILE A 1 121 ? -0.662 4.014 -0.220 1.00 84.25 121 ILE A O 1
ATOM 975 N N . ILE A 1 122 ? -1.718 3.373 1.668 1.00 86.12 122 ILE A N 1
ATOM 976 C CA . ILE A 1 122 ? -1.005 4.293 2.576 1.00 86.12 122 ILE A CA 1
ATOM 977 C C . ILE A 1 122 ? 0.505 4.015 2.594 1.00 86.12 122 ILE A C 1
ATOM 979 O O . ILE A 1 122 ? 1.302 4.943 2.474 1.00 86.12 122 ILE A O 1
ATOM 983 N N . ALA A 1 123 ? 0.933 2.751 2.646 1.00 86.25 123 ALA A N 1
ATOM 984 C CA . ALA A 1 123 ? 2.345 2.352 2.638 1.00 86.25 123 ALA A CA 1
ATOM 985 C C . ALA A 1 123 ? 3.073 2.748 1.343 1.00 86.25 123 ALA A C 1
ATOM 987 O O . ALA A 1 123 ? 4.261 3.089 1.362 1.00 86.25 123 ALA A O 1
ATOM 988 N N . ARG A 1 124 ? 2.357 2.729 0.210 1.00 81.12 124 ARG A N 1
ATOM 989 C CA . ARG A 1 124 ? 2.822 3.262 -1.084 1.00 81.12 124 ARG A CA 1
ATOM 990 C C . ARG A 1 124 ? 2.771 4.785 -1.145 1.00 81.12 124 ARG A C 1
ATOM 992 O O . ARG A 1 124 ? 3.332 5.386 -2.059 1.00 81.12 124 ARG A O 1
ATOM 999 N N . GLY A 1 125 ? 2.161 5.405 -0.141 1.00 78.44 125 GLY A N 1
ATOM 1000 C CA . GLY A 1 125 ? 2.178 6.835 0.069 1.00 78.44 125 GLY A CA 1
ATOM 1001 C C . GLY A 1 125 ? 0.986 7.582 -0.476 1.00 78.44 125 GLY A C 1
ATOM 1002 O O . GLY A 1 125 ? 1.113 8.770 -0.768 1.00 78.44 125 GLY A O 1
ATOM 1003 N N . HIS A 1 126 ? -0.117 6.876 -0.662 1.00 80.75 126 HIS A N 1
ATOM 1004 C CA . HIS A 1 126 ? -1.324 7.384 -1.273 1.00 80.75 126 HIS A CA 1
ATOM 1005 C C . HIS A 1 126 ? -2.413 7.512 -0.212 1.00 80.75 126 HIS A C 1
ATOM 1007 O O . HIS A 1 126 ? -2.530 6.656 0.665 1.00 80.75 126 HIS A O 1
ATOM 1013 N N . LYS A 1 127 ? -3.211 8.575 -0.299 1.00 83.56 127 LYS A N 1
ATOM 1014 C CA . LYS A 1 127 ? -4.396 8.723 0.543 1.00 83.56 127 LYS A CA 1
ATOM 1015 C C . LYS A 1 127 ? -5.484 7.726 0.140 1.00 83.56 127 LYS A C 1
ATOM 1017 O O . LYS A 1 127 ? -5.552 7.311 -1.019 1.00 83.56 127 LYS A O 1
ATOM 1022 N N . VAL A 1 128 ? -6.325 7.342 1.094 1.00 83.75 128 VAL A N 1
ATOM 1023 C CA . VAL A 1 128 ? -7.405 6.363 0.896 1.00 83.75 128 VAL A CA 1
ATOM 1024 C C . VAL A 1 128 ? -8.739 7.071 0.683 1.00 83.75 128 VAL A C 1
ATOM 1026 O O . VAL A 1 128 ? -8.999 8.109 1.289 1.00 83.75 128 VAL A O 1
ATOM 1029 N N . CYS A 1 129 ? -9.599 6.515 -0.170 1.00 79.19 129 CYS A N 1
ATOM 1030 C CA . CYS A 1 129 ? -10.944 7.048 -0.379 1.00 79.19 129 CYS A CA 1
ATOM 1031 C C . CYS A 1 129 ? -11.846 6.710 0.815 1.00 79.19 129 CYS A C 1
ATOM 1033 O O . CYS A 1 129 ? -11.926 5.547 1.219 1.00 79.19 129 CYS A O 1
ATOM 1035 N N . LYS A 1 130 ? -12.552 7.717 1.346 1.00 80.38 130 LYS A N 1
ATOM 1036 C CA . LYS A 1 130 ? -13.444 7.575 2.506 1.00 80.38 130 LYS A CA 1
ATOM 1037 C C . LYS A 1 130 ? -14.565 6.563 2.268 1.00 80.38 130 LYS A C 1
ATOM 1039 O O . LYS A 1 130 ? -14.865 5.787 3.168 1.00 80.38 130 LYS A O 1
ATOM 1044 N N . GLU A 1 131 ? -15.137 6.518 1.067 1.00 78.62 131 GLU A N 1
ATOM 1045 C CA . GLU A 1 131 ? -16.222 5.583 0.724 1.00 78.62 131 GLU A CA 1
ATOM 1046 C C . GLU A 1 131 ? -15.785 4.119 0.850 1.00 78.62 131 GLU A C 1
ATOM 1048 O O . GLU A 1 131 ? -16.548 3.272 1.307 1.00 78.62 131 GLU A O 1
ATOM 1053 N N . SER A 1 132 ? -14.529 3.818 0.506 1.00 75.50 132 SER A N 1
ATOM 1054 C CA . SER A 1 132 ? -13.997 2.451 0.538 1.00 75.50 132 SER A CA 1
ATOM 1055 C C . SER A 1 132 ? -13.707 1.946 1.952 1.00 75.50 132 SER A C 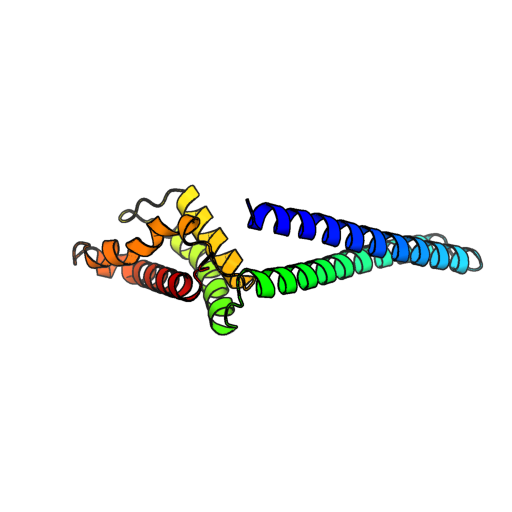1
ATOM 1057 O O . SER A 1 132 ? -13.667 0.737 2.171 1.00 75.50 132 SER A O 1
ATOM 1059 N N . VAL A 1 133 ? -13.479 2.857 2.905 1.00 81.19 133 VAL A N 1
ATOM 1060 C CA . VAL A 1 133 ? -13.065 2.518 4.277 1.00 81.19 133 VAL A CA 1
ATOM 1061 C C . VAL A 1 133 ? -14.060 2.959 5.353 1.00 81.19 133 VAL A C 1
ATOM 1063 O O . VAL A 1 133 ? -13.827 2.694 6.529 1.00 81.19 133 VAL A O 1
ATOM 1066 N N . GLY A 1 134 ? -15.170 3.596 4.967 1.00 77.69 134 GLY A N 1
ATOM 1067 C CA . GLY A 1 134 ? -16.113 4.260 5.871 1.00 77.69 134 GLY A CA 1
ATOM 1068 C C . GLY A 1 134 ? -16.600 3.377 7.015 1.00 77.69 134 GLY A C 1
ATOM 1069 O O . GLY A 1 134 ? -16.450 3.757 8.170 1.00 77.69 134 GLY A O 1
ATOM 1070 N N . LYS A 1 135 ? -17.053 2.154 6.710 1.00 78.38 135 LYS A N 1
ATOM 1071 C CA . LYS A 1 135 ? -17.535 1.201 7.727 1.00 78.38 135 LYS A CA 1
ATOM 1072 C C . LYS A 1 135 ? -16.483 0.811 8.771 1.00 78.38 135 LYS A C 1
ATOM 1074 O O . LYS A 1 135 ? -16.828 0.403 9.870 1.00 78.38 135 LYS A O 1
ATOM 1079 N N . TYR A 1 136 ? -15.196 0.932 8.441 1.00 77.94 136 TYR A N 1
ATOM 1080 C CA . TYR A 1 136 ? -14.118 0.592 9.369 1.00 77.94 136 TYR A CA 1
ATOM 1081 C C . TYR A 1 136 ? -13.712 1.765 10.257 1.00 77.94 136 TYR A C 1
ATOM 1083 O O . TYR A 1 136 ? -13.096 1.548 11.293 1.00 77.94 136 TYR A O 1
ATOM 1091 N N . LEU A 1 137 ? -14.059 3.002 9.883 1.00 80.19 137 LEU A N 1
ATOM 1092 C CA . LEU A 1 137 ? -13.802 4.182 10.716 1.00 80.19 137 LEU A CA 1
ATOM 1093 C C . LEU A 1 137 ? -14.622 4.161 12.013 1.00 80.19 137 LEU A C 1
ATOM 1095 O O . LEU A 1 137 ? -14.230 4.795 12.992 1.00 80.19 137 LEU A O 1
ATOM 1099 N N . GLU A 1 138 ? -15.727 3.417 12.003 1.00 78.50 138 GLU A N 1
ATOM 1100 C CA . GLU A 1 138 ? -16.643 3.208 13.125 1.00 78.50 138 GLU A CA 1
ATOM 1101 C C . GLU A 1 138 ? -16.201 2.048 14.037 1.00 78.50 138 GLU A C 1
ATOM 1103 O O . GLU A 1 138 ? -16.734 1.883 15.133 1.00 78.50 138 GLU A O 1
ATOM 1108 N N . LEU A 1 139 ? -15.179 1.267 13.652 1.00 76.94 139 LEU A N 1
ATOM 1109 C CA . LEU A 1 139 ? -14.696 0.144 14.469 1.00 76.94 139 LEU A CA 1
ATOM 1110 C C . LEU A 1 139 ? -14.202 0.584 15.849 1.00 76.94 139 LEU A C 1
ATOM 1112 O O . LEU A 1 139 ? -14.381 -0.141 16.823 1.00 76.94 139 LEU A O 1
ATOM 1116 N N . THR A 1 140 ? -13.608 1.774 15.961 1.00 72.75 140 THR A N 1
ATOM 1117 C CA . THR A 1 140 ? -13.168 2.301 17.261 1.00 72.75 140 THR A CA 1
ATOM 1118 C C . THR A 1 140 ? -14.351 2.588 18.188 1.00 72.75 140 THR A C 1
ATOM 1120 O O . THR A 1 140 ? -14.251 2.368 19.391 1.00 72.75 140 THR A O 1
ATOM 1123 N N . GLU A 1 141 ? -15.486 3.039 17.649 1.00 74.12 141 GLU A N 1
ATOM 1124 C CA . GLU A 1 141 ? -16.707 3.266 18.433 1.00 74.12 141 GLU A CA 1
ATOM 1125 C C . GLU A 1 141 ? -17.350 1.942 18.856 1.00 74.12 141 GLU A C 1
ATOM 1127 O O . GLU A 1 141 ? -17.801 1.818 19.994 1.00 74.12 141 GLU A O 1
ATOM 1132 N N . LEU A 1 142 ? -17.316 0.925 17.990 1.00 71.31 142 LEU A N 1
ATOM 1133 C CA . LEU A 1 142 ? -17.756 -0.432 18.327 1.00 71.31 142 LEU A CA 1
ATOM 1134 C C . LEU A 1 142 ? -16.917 -1.050 19.456 1.00 71.31 142 LEU A C 1
ATOM 1136 O O . LEU A 1 142 ? -17.479 -1.669 20.356 1.00 71.31 142 LEU A O 1
ATOM 1140 N N . ILE A 1 143 ? -15.596 -0.837 19.455 1.00 70.56 143 ILE A N 1
ATOM 1141 C CA . ILE A 1 143 ? -14.715 -1.261 20.557 1.00 70.56 143 ILE A CA 1
ATOM 1142 C C . ILE A 1 143 ? -15.038 -0.481 21.836 1.00 70.56 143 ILE A C 1
ATOM 1144 O O . ILE A 1 143 ? -15.166 -1.078 22.900 1.00 70.56 143 ILE A O 1
ATOM 1148 N N . ASN A 1 144 ? -15.224 0.837 21.765 1.00 71.25 144 ASN A N 1
ATOM 1149 C CA . ASN A 1 144 ? -15.513 1.644 22.957 1.00 71.25 144 ASN A CA 1
ATOM 1150 C C . ASN A 1 144 ? -16.870 1.318 23.605 1.00 71.25 144 ASN A C 1
ATOM 1152 O O . ASN A 1 144 ? -17.027 1.495 24.811 1.00 71.25 144 ASN A O 1
ATOM 1156 N N . ASN A 1 145 ? -17.829 0.829 22.817 1.00 73.06 145 ASN A N 1
ATOM 1157 C CA . ASN A 1 145 ? -19.156 0.418 23.279 1.00 73.06 145 ASN A CA 1
ATOM 1158 C C . ASN A 1 145 ? -19.249 -1.081 23.627 1.00 73.06 145 ASN A C 1
ATOM 1160 O O . ASN A 1 145 ? -20.330 -1.560 23.972 1.00 73.06 145 ASN A O 1
ATOM 1164 N N . SER A 1 146 ? -18.144 -1.825 23.523 1.00 68.81 146 SER A N 1
ATOM 1165 C CA . SER A 1 146 ? -18.089 -3.255 23.844 1.00 68.81 146 SER A CA 1
ATOM 1166 C C . SER A 1 146 ? -18.160 -3.531 25.352 1.00 68.81 146 SER A C 1
ATOM 1168 O O . SER A 1 146 ? -17.900 -2.651 26.179 1.00 68.81 146 SER A O 1
ATOM 1170 N N . ASP A 1 147 ? -18.537 -4.758 25.733 1.00 67.25 147 ASP A N 1
ATOM 1171 C CA . ASP A 1 147 ? -18.554 -5.162 27.142 1.00 67.25 147 ASP A CA 1
ATOM 1172 C C . ASP A 1 147 ? -17.126 -5.085 27.710 1.00 67.25 147 ASP A C 1
ATOM 1174 O O . ASP A 1 147 ? -16.164 -5.595 27.131 1.00 67.25 147 ASP A O 1
ATOM 1178 N N . LYS A 1 148 ? -16.979 -4.465 28.886 1.00 66.50 148 LYS A N 1
ATOM 1179 C CA . LYS A 1 148 ? -15.683 -4.268 29.554 1.00 66.50 148 LYS A CA 1
ATOM 1180 C C . LYS A 1 148 ? -14.935 -5.578 29.817 1.00 66.50 148 LYS A C 1
ATOM 1182 O O . LYS A 1 148 ? -13.725 -5.547 30.026 1.00 66.50 148 LYS A O 1
ATOM 1187 N N . ARG A 1 149 ? -15.646 -6.710 29.825 1.00 60.72 149 ARG A N 1
ATOM 1188 C CA . ARG A 1 149 ? -15.082 -8.057 29.986 1.00 60.72 149 ARG A CA 1
ATOM 1189 C C . ARG A 1 149 ? -14.306 -8.551 28.758 1.00 60.72 149 ARG A C 1
ATOM 1191 O O . ARG A 1 149 ? -13.367 -9.321 28.938 1.00 60.72 149 ARG A O 1
ATOM 1198 N N . ASP A 1 150 ? -14.626 -8.063 27.560 1.00 63.25 150 ASP A N 1
ATOM 1199 C CA . ASP A 1 150 ? -14.025 -8.514 26.291 1.00 63.25 150 ASP A CA 1
ATOM 1200 C C . ASP A 1 150 ? -12.797 -7.678 25.877 1.00 63.25 150 ASP A C 1
ATOM 1202 O O . ASP A 1 150 ? -11.971 -8.114 25.068 1.00 63.25 150 ASP A O 1
ATOM 1206 N N . LEU A 1 151 ? -12.646 -6.487 26.471 1.00 64.69 151 LEU A N 1
ATOM 1207 C CA . LEU A 1 151 ? -11.533 -5.560 26.244 1.00 64.69 151 LEU A CA 1
ATOM 1208 C C . LEU A 1 151 ? -10.142 -6.137 26.588 1.00 64.69 151 LEU A C 1
ATOM 1210 O O . LEU A 1 151 ? -9.251 -6.018 25.743 1.00 64.69 151 LEU A O 1
ATOM 1214 N N . PRO A 1 152 ? -9.909 -6.759 27.767 1.00 65.62 152 PRO A N 1
ATOM 1215 C CA . PRO A 1 152 ? -8.581 -7.268 28.128 1.00 65.62 152 PRO A CA 1
ATOM 1216 C C . PRO A 1 152 ? -8.189 -8.545 27.373 1.00 65.62 152 PRO A C 1
ATOM 1218 O O . PRO A 1 152 ? -7.005 -8.801 27.182 1.00 65.62 152 PRO A O 1
ATOM 1221 N N . VAL A 1 153 ? -9.159 -9.338 26.904 1.00 67.56 153 VAL A N 1
ATOM 1222 C CA . VAL A 1 153 ? -8.890 -10.569 26.134 1.00 67.56 153 VAL A CA 1
ATOM 1223 C C . VAL A 1 153 ? -8.326 -10.243 24.744 1.00 67.56 153 VAL A C 1
ATOM 1225 O O . VAL A 1 153 ? -7.538 -11.009 24.197 1.00 67.56 153 VAL A O 1
ATOM 1228 N N . ASN A 1 154 ? -8.673 -9.072 24.201 1.00 71.19 154 ASN A N 1
ATOM 1229 C CA . ASN A 1 154 ? -8.362 -8.659 22.832 1.00 71.19 154 ASN A CA 1
ATOM 1230 C C . ASN A 1 154 ? -7.475 -7.406 22.765 1.00 71.19 154 ASN A C 1
ATOM 1232 O O . ASN A 1 154 ? -7.519 -6.656 21.792 1.00 71.19 154 ASN A O 1
ATOM 1236 N N . GLU A 1 155 ? -6.651 -7.162 23.786 1.00 77.56 155 GLU A N 1
ATOM 1237 C CA . GLU A 1 155 ? -5.853 -5.935 23.920 1.00 77.56 155 GLU A CA 1
ATOM 1238 C C . GLU A 1 155 ? -5.005 -5.626 22.671 1.00 77.56 155 GLU A C 1
ATOM 1240 O O . GLU A 1 155 ? -5.023 -4.502 22.162 1.00 77.56 155 GLU A O 1
ATOM 1245 N N . LYS A 1 156 ? -4.336 -6.643 22.106 1.00 78.88 156 LYS A N 1
ATOM 1246 C CA . LYS A 1 156 ? -3.541 -6.502 20.872 1.00 78.88 156 LYS A CA 1
ATOM 1247 C C . LYS A 1 156 ? -4.390 -6.103 19.664 1.00 78.88 156 LYS A C 1
ATOM 1249 O O . LYS A 1 156 ? -3.942 -5.297 18.850 1.00 78.88 156 LYS A O 1
ATOM 1254 N N . PHE A 1 157 ? -5.611 -6.624 19.553 1.00 78.56 157 PHE A N 1
ATOM 1255 C CA . PHE A 1 157 ? -6.534 -6.206 18.499 1.00 78.56 157 PHE A CA 1
ATOM 1256 C C . PHE A 1 157 ? -6.932 -4.763 18.626 1.00 78.56 157 PHE A C 1
ATOM 1258 O O . PHE A 1 157 ? -6.970 -4.030 17.647 1.00 78.56 157 PHE A O 1
ATOM 1265 N N . ASN A 1 158 ? -7.305 -4.389 19.846 1.00 77.88 158 ASN A N 1
ATOM 1266 C CA . ASN A 1 158 ? -7.936 -3.120 20.097 1.00 77.88 158 ASN A CA 1
ATOM 1267 C C . ASN A 1 158 ? -6.908 -2.032 19.799 1.00 77.88 158 ASN A C 1
ATOM 1269 O O . ASN A 1 158 ? -7.209 -1.090 19.072 1.00 77.88 158 ASN A O 1
ATOM 1273 N N . ALA A 1 159 ? -5.658 -2.253 20.221 1.00 83.19 159 ALA A N 1
ATOM 1274 C CA . ALA A 1 159 ? -4.518 -1.439 19.823 1.00 83.19 159 ALA A CA 1
ATOM 1275 C C . ALA A 1 159 ? -4.340 -1.384 18.295 1.00 83.19 159 ALA A C 1
ATOM 1277 O O . ALA A 1 159 ? -4.208 -0.296 17.734 1.00 83.19 159 ALA A O 1
ATOM 1278 N N . TYR A 1 160 ? -4.389 -2.526 17.602 1.00 86.00 160 TYR A N 1
ATOM 1279 C CA . TYR A 1 160 ? -4.273 -2.570 16.144 1.00 86.00 160 TYR A CA 1
ATOM 1280 C C . TYR A 1 160 ? -5.362 -1.767 15.427 1.00 86.00 160 TYR A C 1
ATOM 1282 O O . TYR A 1 160 ? -5.063 -0.955 14.554 1.00 86.00 160 TYR A O 1
ATOM 1290 N N . VAL A 1 161 ? -6.627 -1.970 15.794 1.00 83.31 161 VAL A N 1
ATOM 1291 C CA . VAL A 1 161 ? -7.776 -1.304 15.175 1.00 83.31 161 VAL A CA 1
ATOM 1292 C C . VAL A 1 161 ? -7.750 0.193 15.460 1.00 83.31 161 VAL A C 1
ATOM 1294 O O . VAL A 1 161 ? -8.004 0.977 14.549 1.00 83.31 161 VAL A O 1
ATOM 1297 N N . ILE A 1 162 ? -7.399 0.610 16.679 1.00 85.31 162 ILE A N 1
ATOM 1298 C CA . ILE A 1 162 ? -7.226 2.029 17.025 1.00 85.31 162 ILE A CA 1
ATOM 1299 C C . ILE A 1 162 ? -6.155 2.660 16.129 1.00 85.31 162 ILE A C 1
ATOM 1301 O O . ILE A 1 162 ? -6.435 3.647 15.446 1.00 85.31 162 ILE A O 1
ATOM 1305 N N . ASN A 1 163 ? -4.975 2.040 16.055 1.00 89.81 163 ASN A N 1
ATOM 1306 C CA . ASN A 1 163 ? -3.864 2.509 15.228 1.00 89.81 163 ASN A CA 1
ATOM 1307 C C . ASN A 1 163 ? -4.236 2.560 13.739 1.00 89.81 163 ASN A C 1
ATOM 1309 O O . ASN A 1 163 ? -3.900 3.517 13.040 1.00 89.81 163 ASN A O 1
ATOM 1313 N N . TYR A 1 164 ? -4.953 1.549 13.244 1.00 88.94 164 TYR A N 1
ATOM 1314 C CA . TYR A 1 164 ? -5.456 1.509 11.875 1.00 88.94 164 TYR A CA 1
ATOM 1315 C C . TYR A 1 164 ? -6.433 2.656 11.596 1.00 88.94 164 TYR A C 1
ATOM 1317 O O . TYR A 1 164 ? -6.259 3.386 10.620 1.00 88.94 164 TYR A O 1
ATOM 1325 N N . VAL A 1 165 ? -7.450 2.839 12.441 1.00 87.81 165 VAL A N 1
ATOM 1326 C CA . VAL A 1 165 ? -8.476 3.869 12.234 1.00 87.81 165 VAL A CA 1
ATOM 1327 C C . VAL A 1 165 ? -7.869 5.266 12.302 1.00 87.81 165 VAL A C 1
ATOM 1329 O O . VAL A 1 165 ? -8.196 6.102 11.460 1.00 87.81 165 VAL A O 1
ATOM 1332 N N . GLU A 1 166 ? -6.967 5.524 13.247 1.00 90.25 166 GLU A N 1
ATOM 1333 C CA . GLU A 1 166 ? -6.259 6.802 13.347 1.00 90.25 166 GLU A CA 1
ATOM 1334 C C . GLU A 1 166 ? -5.418 7.080 12.092 1.00 90.25 166 GLU A C 1
ATOM 1336 O O . GLU A 1 166 ? -5.544 8.141 11.472 1.00 90.25 166 GLU A O 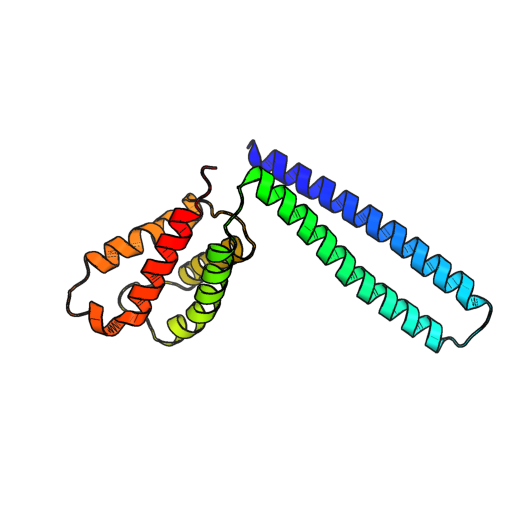1
ATOM 1341 N N . LEU A 1 167 ? -4.634 6.092 11.649 1.00 90.75 167 LEU A N 1
ATOM 1342 C CA . LEU A 1 167 ? -3.818 6.193 10.442 1.00 90.75 167 LEU A CA 1
ATOM 1343 C C . LEU A 1 167 ? -4.666 6.494 9.199 1.00 90.75 167 LEU A C 1
ATOM 1345 O O . LEU A 1 167 ? -4.290 7.338 8.379 1.00 90.75 167 LEU A O 1
ATOM 1349 N N . VAL A 1 168 ? -5.806 5.814 9.054 1.00 88.62 168 VAL A N 1
ATOM 1350 C CA . VAL A 1 168 ? -6.724 6.030 7.933 1.00 88.62 168 VAL A CA 1
ATOM 1351 C C . VAL A 1 168 ? -7.355 7.416 8.016 1.00 88.62 168 VAL A C 1
ATOM 1353 O O . VAL A 1 168 ? -7.333 8.112 7.005 1.00 88.62 168 VAL A O 1
ATOM 1356 N N . LYS A 1 169 ? -7.852 7.852 9.185 1.00 88.69 169 LYS A N 1
ATOM 1357 C CA . LYS A 1 169 ? -8.442 9.193 9.387 1.00 88.69 169 LYS A CA 1
ATOM 1358 C C . LYS A 1 169 ? -7.479 10.304 8.968 1.00 88.69 169 LYS A C 1
ATOM 1360 O O . LYS A 1 169 ? -7.877 11.203 8.230 1.00 88.69 169 LYS A O 1
ATOM 1365 N N . ASN A 1 170 ? -6.209 10.191 9.351 1.00 88.38 170 ASN A N 1
ATOM 1366 C CA . ASN A 1 170 ? -5.166 11.162 9.002 1.00 88.38 170 ASN A CA 1
ATOM 1367 C C . ASN A 1 170 ? -4.835 11.182 7.499 1.00 88.38 170 ASN A C 1
ATOM 1369 O O . ASN A 1 170 ? -4.322 12.174 6.979 1.00 88.38 170 ASN A O 1
ATOM 1373 N N . ASN A 1 171 ? -5.149 10.101 6.781 1.00 86.69 171 ASN A N 1
ATOM 1374 C CA . ASN A 1 171 ? -4.791 9.904 5.379 1.00 86.69 171 ASN A CA 1
ATOM 1375 C C . ASN A 1 171 ? -6.007 9.707 4.466 1.00 86.69 171 ASN A C 1
ATOM 1377 O O . ASN A 1 171 ? -5.885 9.115 3.388 1.00 86.69 171 ASN A O 1
ATOM 1381 N N . LEU A 1 172 ? -7.168 10.240 4.857 1.00 85.19 172 LEU A N 1
ATOM 1382 C CA . LEU A 1 172 ? -8.338 10.300 3.989 1.00 85.19 172 LEU A CA 1
ATOM 1383 C C . LEU A 1 172 ? -8.127 11.311 2.861 1.00 85.19 172 LEU A C 1
ATOM 1385 O O . LEU A 1 172 ? -7.612 12.417 3.048 1.00 85.19 172 LEU A O 1
ATOM 1389 N N . SER A 1 173 ? -8.526 10.901 1.666 1.00 76.31 173 SER A N 1
ATOM 1390 C CA . SER A 1 173 ? -8.660 11.782 0.517 1.00 76.31 173 SER A CA 1
ATOM 1391 C C . SER A 1 173 ? -9.973 12.558 0.632 1.00 76.31 173 SER A C 1
ATOM 1393 O O . SER A 1 173 ? -11.022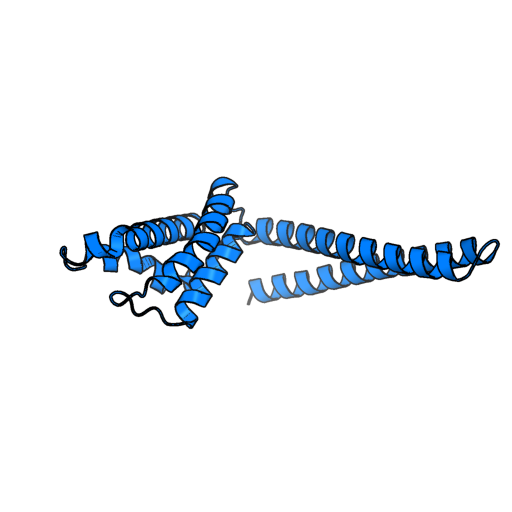 11.945 0.811 1.00 76.31 173 SER A O 1
ATOM 1395 N N . ASP A 1 174 ? -9.926 13.881 0.462 1.00 64.50 174 ASP A N 1
ATOM 1396 C CA . ASP A 1 174 ? -11.111 14.760 0.383 1.00 64.50 174 ASP A CA 1
ATOM 1397 C C . ASP A 1 174 ? -11.827 14.674 -0.983 1.00 64.50 174 ASP A C 1
ATOM 1399 O O . ASP A 1 174 ? -12.619 15.545 -1.344 1.00 64.50 174 ASP A O 1
ATOM 1403 N N . VAL A 1 175 ? -11.475 13.660 -1.780 1.00 55.22 175 VAL A N 1
ATOM 1404 C CA . VAL A 1 175 ? -11.832 13.491 -3.197 1.00 55.22 175 VAL A CA 1
ATOM 1405 C C . VAL A 1 175 ? -12.725 12.283 -3.374 1.00 55.22 175 VAL A C 1
ATOM 1407 O O . VAL A 1 175 ? -12.364 11.229 -2.796 1.00 55.22 175 VAL A O 1
#

Solvent-accessible surface area (backbone atoms only — not comparable to full-atom values): 9807 Å² total; per-residue (Å²): 110,82,60,57,55,53,51,53,50,48,53,52,50,53,49,49,53,50,51,53,52,54,52,56,49,53,50,49,53,49,50,52,51,61,62,47,70,74,78,65,62,74,66,60,57,53,52,51,52,54,51,50,52,51,56,46,54,52,53,53,51,53,52,50,51,52,54,50,47,54,53,42,42,73,75,50,36,74,48,54,74,65,55,21,49,50,24,49,50,53,57,58,48,48,59,61,58,66,72,66,65,67,83,86,63,81,68,49,75,66,52,53,48,49,56,52,50,48,32,51,39,29,40,76,32,34,42,39,50,48,85,83,47,48,82,56,63,48,48,55,58,55,59,73,72,46,63,80,81,57,51,74,82,39,47,72,52,53,52,49,50,44,54,49,39,52,54,46,65,79,32,51,29,101,107

pLDDT: mean 72.52, std 10.75, range [39.97, 90.75]

Radius of gyration: 23.42 Å; Cα contacts (8 Å, |Δi|>4): 108; chains: 1; bounding box: 54×33×65 Å

Mean predicted aligned error: 13.39 Å

Secondary structure (DSSP, 8-state):
-HHHHHHHHHHHHHHHHHHHHHHHHHHHHHHHHHHHTTTS-HHHHHHHHHHHHHHHHHHHHHHHHHHHHHHHHHHH-PPPHHHHHHHHHHHHHHHHHHHT--SSS---HHHHHHHHHHHHHHHTT-PEEHHHHHHHHTHHHHHHTS-TTTTTTTHHHHHHHHHHHHHHHHTEE--

Sequence (175 aa):
MKNEYKFGQFIKISRAVLLTVCWIDVIAVWVLTFVYRSDQSKTVMIVSVCVGLLVFAITSLCVLEAIRSRFVDKNYGKVSKTDRQMAKALLFELSDIMICGYDFVKLDENDVRIIKDSLRIIARGHKVCKESVGKYLELTELINNSDKRDLPVNEKFNAYVINYVELVKNNLSDV

Organism: NCBI:txid2840744

Foldseek 3Di:
DVVVVVVVVLVVVLVVVLVVLVVVLVVVLVVVLVVVVPDDDPVVNVVVSVVSVVVSVVVSVVVSLVSVLVSQCVQFNWQDPVLLVLLVVLLVVLVVLVVVDDPQPPQDPVNSVLLNVCSVCVNSTHFDECVSCVVLLCVLVSLVPDDPVVCVVCVVVNVSSVSSNVSNVVRYGPD

Nearest PDB structures (foldseek):
  3pe0-assembly1_A  TM=3.029E-01  e=5.842E+00  Homo sapiens